Protein AF-A0AAV2QJV3-F1 (afdb_monomer)

Sequence (114 aa):
ITLSFWGFSRVHWTEQRGNQTTNFNSVEEYYVNEFLLRGDGKNKEMLPPGDHMFNFSFVLPEEIPSSFESYIGQVRHQCKATLIIPMGFNKNCHKPYSVNTLYDLNLDPLSKVP

pLDDT: mean 90.42, std 9.03, range [57.81, 97.75]

Radius of gyration: 20.21 Å; Cα contacts (8 Å, |Δi|>4): 172; chains: 1; bounding box: 53×40×56 Å

Mean predicted aligned error: 6.58 Å

Secondary structure (DSSP, 8-state):
-EEEEEEEEEEEEEEEETTEEEEEEEEEEEEEEEEE-SS-SSS-PPPPSS--------PPPTTPPPPEE-SSEEEEEEEEEEE--TTSPPEEEEEEE-------TTT-SGGG--

Solvent-accessible surface area (backbone atoms only — not comparable to full-atom values): 7348 Å² total; per-residue (Å²): 63,36,38,35,40,41,32,35,37,40,40,41,51,74,50,76,59,86,96,44,77,47,80,47,71,50,74,48,77,80,46,79,48,78,45,77,78,42,78,79,91,77,65,91,76,82,80,73,92,76,90,85,86,84,88,84,85,82,84,78,74,81,95,56,76,46,50,43,82,57,94,46,33,35,30,49,34,33,40,34,42,38,40,80,40,89,100,52,75,64,48,76,48,77,46,76,54,87,46,80,56,92,73,63,62,89,75,38,78,75,69,72,62,133

Organism: Meganyctiphanes norvegica (NCBI:txid48144)

Nearest PDB structures (foldseek):
  4r7x-assembly1_A  TM=7.841E-01  e=6.261E-07  Homo sapiens
  4r7x-assembly2_B  TM=7.827E-01  e=1.380E-06  Homo sapiens
  4r7v-assembly1_A  TM=8.439E-01  e=3.231E-06  Homo sapiens
  7usy-assembly1_J  TM=8.098E-01  e=1.230E-05  Caenorhabditis elegans
  4gej-assembly8_H  TM=6.500E-01  e=1.248E-03  Homo sapiens

Structure (mmCIF, N/CA/C/O backbone):
data_AF-A0AAV2QJV3-F1
#
_entry.id   AF-A0AAV2QJV3-F1
#
loop_
_atom_site.group_PDB
_atom_site.id
_atom_site.type_symbol
_atom_site.label_atom_id
_atom_site.label_alt_id
_atom_site.label_comp_id
_atom_site.label_asym_id
_atom_site.label_entity_id
_atom_site.label_seq_id
_atom_site.pdbx_PDB_ins_code
_atom_site.Cartn_x
_atom_site.Cartn_y
_atom_site.Cartn_z
_atom_site.occupancy
_atom_site.B_iso_or_equiv
_atom_site.auth_seq_id
_atom_site.auth_comp_id
_atom_site.auth_asym_id
_atom_site.auth_atom_id
_atom_site.pdbx_PDB_model_num
ATOM 1 N N . ILE A 1 1 ? 12.031 1.523 -10.592 1.00 89.81 1 ILE A N 1
ATOM 2 C CA . ILE A 1 1 ? 10.587 1.637 -10.267 1.00 89.81 1 ILE A CA 1
ATOM 3 C C . ILE A 1 1 ? 10.279 0.607 -9.201 1.00 89.81 1 ILE A C 1
ATOM 5 O O . ILE A 1 1 ? 10.577 -0.564 -9.415 1.00 89.81 1 ILE A O 1
ATOM 9 N N . THR A 1 2 ? 9.721 1.034 -8.075 1.00 93.94 2 THR A N 1
ATOM 10 C CA . THR A 1 2 ? 9.310 0.143 -6.985 1.00 93.94 2 THR A CA 1
ATOM 11 C C . THR A 1 2 ? 7.791 0.128 -6.859 1.00 93.94 2 THR A C 1
ATOM 13 O O . THR A 1 2 ? 7.136 1.146 -7.092 1.00 93.94 2 THR A O 1
ATOM 16 N N . LEU A 1 3 ? 7.231 -1.028 -6.515 1.00 96.06 3 LEU A N 1
ATOM 17 C CA . LEU A 1 3 ? 5.859 -1.164 -6.039 1.00 96.06 3 LEU A CA 1
ATOM 18 C C . LEU A 1 3 ? 5.870 -1.456 -4.551 1.00 96.06 3 LEU A C 1
ATOM 20 O O . LEU A 1 3 ? 6.699 -2.226 -4.083 1.00 96.06 3 LEU A O 1
ATOM 24 N N . SER A 1 4 ? 4.908 -0.896 -3.838 1.00 96.81 4 SER A N 1
ATOM 25 C CA . SER A 1 4 ? 4.629 -1.216 -2.448 1.00 96.81 4 SER A CA 1
ATOM 26 C C . SER A 1 4 ? 3.154 -1.568 -2.315 1.00 96.81 4 SER A C 1
ATOM 28 O O . SER A 1 4 ? 2.295 -0.798 -2.746 1.00 96.81 4 SER A O 1
ATOM 30 N N . PHE A 1 5 ? 2.860 -2.734 -1.754 1.00 97.62 5 PHE A N 1
ATOM 31 C CA . PHE A 1 5 ? 1.518 -3.152 -1.374 1.00 97.62 5 PHE A CA 1
ATOM 32 C C . PHE A 1 5 ? 1.369 -2.973 0.127 1.00 97.62 5 PHE A C 1
ATOM 34 O O . PHE A 1 5 ? 2.227 -3.411 0.890 1.00 97.62 5 PHE A O 1
ATOM 41 N N . TRP A 1 6 ? 0.283 -2.324 0.536 1.00 97.25 6 TRP A N 1
ATOM 42 C CA . TRP A 1 6 ? 0.051 -1.970 1.927 1.00 97.25 6 TRP A CA 1
ATOM 43 C C . TRP A 1 6 ? -1.418 -2.156 2.288 1.00 97.25 6 TRP A C 1
ATOM 45 O O . TRP A 1 6 ? -2.291 -1.544 1.663 1.00 97.25 6 TRP A O 1
ATOM 55 N N . GLY A 1 7 ? -1.675 -3.005 3.279 1.00 97.69 7 GLY A N 1
ATOM 56 C CA . GLY A 1 7 ? -2.972 -3.166 3.926 1.00 97.69 7 GLY A CA 1
ATOM 57 C C . GLY A 1 7 ? -2.888 -2.682 5.365 1.00 97.69 7 GLY A C 1
ATOM 58 O O . GLY A 1 7 ? -2.020 -3.133 6.108 1.00 97.69 7 GLY A O 1
ATOM 59 N N . PHE A 1 8 ? -3.769 -1.766 5.756 1.00 97.62 8 PHE A N 1
ATOM 60 C CA . PHE A 1 8 ? -3.763 -1.176 7.093 1.00 97.62 8 PHE A CA 1
ATOM 61 C C . PHE A 1 8 ? -5.166 -0.758 7.526 1.00 97.62 8 PHE A C 1
ATOM 63 O O . PHE A 1 8 ? -6.034 -0.485 6.690 1.00 97.62 8 PHE A O 1
ATOM 70 N N . SER A 1 9 ? -5.373 -0.645 8.833 1.00 97.56 9 SER A N 1
ATOM 71 C CA . SER A 1 9 ? -6.509 0.062 9.404 1.00 97.56 9 SER A CA 1
ATOM 72 C C . SER A 1 9 ? -6.073 1.339 10.094 1.00 97.56 9 SER A C 1
ATOM 74 O O . SER A 1 9 ? -4.935 1.503 10.535 1.00 97.56 9 SER A O 1
ATOM 76 N N . ARG A 1 10 ? -6.998 2.288 10.158 1.00 97.75 10 ARG A N 1
ATOM 77 C CA . ARG A 1 10 ? -6.832 3.512 10.928 1.00 97.75 10 ARG A CA 1
ATOM 78 C C . ARG A 1 10 ? -8.144 3.837 11.598 1.00 97.75 10 ARG A C 1
ATOM 80 O O . ARG A 1 10 ? -9.158 3.949 10.915 1.00 97.75 10 ARG A O 1
ATOM 87 N N . VAL A 1 11 ? -8.098 4.058 12.903 1.00 97.75 11 VAL A N 1
ATOM 88 C CA . VAL A 1 11 ? -9.240 4.511 13.694 1.00 97.75 11 VAL A CA 1
ATOM 89 C C . VAL A 1 11 ? -8.921 5.831 14.379 1.00 97.75 11 VAL A C 1
ATOM 91 O O . VAL A 1 11 ? -7.774 6.115 14.730 1.00 97.75 11 VAL A O 1
ATOM 94 N N . HIS A 1 12 ? -9.944 6.653 14.545 1.00 96.69 12 HIS A N 1
ATOM 95 C CA . HIS A 1 12 ? -9.915 7.902 15.275 1.00 96.69 12 HIS A CA 1
ATOM 96 C C . HIS A 1 12 ? -11.302 8.188 15.851 1.00 96.69 12 HIS A C 1
ATOM 98 O O . HIS A 1 12 ? -12.289 8.228 15.119 1.00 96.69 12 HIS A O 1
ATOM 104 N N . TRP A 1 13 ? -11.371 8.466 17.147 1.00 95.38 13 TRP A N 1
ATOM 105 C CA . TRP A 1 13 ? -12.582 8.975 17.778 1.00 95.38 13 TRP A CA 1
ATOM 106 C C . TRP A 1 13 ? -12.236 9.965 18.884 1.00 95.38 13 TRP A C 1
ATOM 108 O O . TRP A 1 13 ? -11.105 10.037 19.368 1.00 95.38 13 TRP A O 1
ATOM 118 N N . THR A 1 14 ? -13.234 10.740 19.282 1.00 95.81 14 THR A N 1
ATOM 119 C CA . THR A 1 14 ? -13.092 11.785 20.289 1.00 95.81 14 THR A CA 1
ATOM 120 C C . THR A 1 14 ? -14.098 11.531 21.402 1.00 95.81 14 THR A C 1
ATOM 122 O O . THR A 1 14 ? -15.281 11.336 21.131 1.00 95.81 14 THR A O 1
ATOM 125 N N . GLU A 1 15 ? -13.643 11.552 22.652 1.00 96.31 15 GLU A N 1
ATOM 126 C CA . GLU A 1 15 ? -14.507 11.493 23.832 1.00 96.31 15 GLU A CA 1
ATOM 127 C C . GLU A 1 15 ? -14.537 12.849 24.531 1.00 96.31 15 GLU A C 1
ATOM 129 O O . GLU A 1 15 ? -13.505 13.504 24.698 1.00 96.31 15 GLU A O 1
ATOM 134 N N . GLN A 1 16 ? -15.721 13.260 24.980 1.00 95.69 16 GLN A N 1
ATOM 135 C CA . GLN A 1 16 ? -15.890 14.446 25.813 1.00 95.69 16 GLN A CA 1
ATOM 136 C C . GLN A 1 16 ? -16.301 14.047 27.228 1.00 95.69 16 GLN A C 1
ATOM 138 O O . GLN A 1 16 ? -17.240 13.276 27.423 1.00 95.69 16 GLN A O 1
ATOM 143 N N . ARG A 1 17 ? -15.606 14.595 28.226 1.00 94.50 17 ARG A N 1
ATOM 144 C CA . ARG A 1 17 ? -15.937 14.468 29.650 1.00 94.50 17 ARG A CA 1
ATOM 145 C C . ARG A 1 17 ? -15.949 15.861 30.275 1.00 94.50 17 ARG A C 1
ATOM 147 O O . ARG A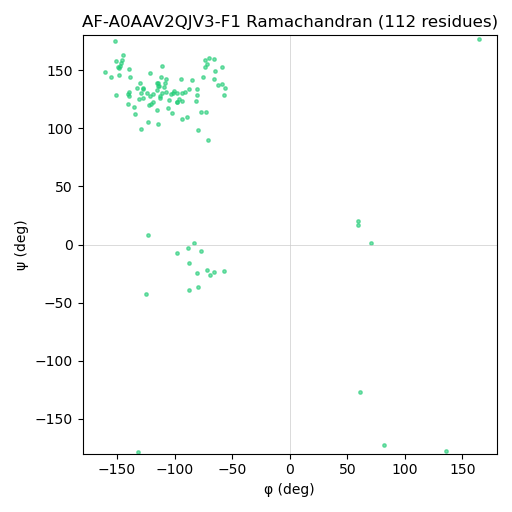 1 17 ? -14.904 16.428 30.589 1.00 94.50 17 ARG A O 1
ATOM 154 N N . GLY A 1 18 ? -17.145 16.432 30.432 1.00 92.75 18 GLY A N 1
ATOM 155 C CA . GLY A 1 18 ? -17.310 17.822 30.867 1.00 92.75 18 GLY A CA 1
ATOM 156 C C . GLY A 1 18 ? -16.659 18.793 29.878 1.00 92.75 18 GLY A C 1
ATOM 157 O O . GLY A 1 18 ? -16.908 18.711 28.681 1.00 92.75 18 GLY A O 1
ATOM 158 N N . ASN A 1 19 ? -15.783 19.673 30.368 1.00 93.88 19 ASN A N 1
ATOM 159 C CA . ASN A 1 19 ? -15.031 20.610 29.521 1.00 93.88 19 ASN A CA 1
ATOM 160 C C . ASN A 1 19 ? -13.763 19.998 28.896 1.00 93.88 19 ASN A C 1
ATOM 162 O O . ASN A 1 19 ? -13.020 20.699 28.211 1.00 93.88 19 ASN A O 1
ATOM 166 N N . GLN A 1 20 ? -13.477 18.718 29.147 1.00 94.69 20 GLN A N 1
ATOM 167 C CA . GLN A 1 20 ? -12.300 18.048 28.607 1.00 94.69 20 GLN A CA 1
ATOM 168 C C . GLN A 1 20 ? -12.669 17.235 27.364 1.00 94.69 20 GLN A C 1
ATOM 170 O O . GLN A 1 20 ? -13.618 16.455 27.375 1.00 94.69 20 GLN A O 1
ATOM 175 N N . THR A 1 21 ? -11.897 17.415 26.295 1.00 95.81 21 THR A N 1
ATOM 176 C CA . THR A 1 21 ? -11.984 16.622 25.064 1.00 95.81 21 THR A CA 1
ATOM 177 C C . THR A 1 21 ? -10.709 15.799 24.921 1.00 95.81 21 THR A C 1
ATOM 179 O O . THR A 1 21 ? -9.611 16.354 24.983 1.00 95.81 21 THR A O 1
ATOM 182 N N . THR A 1 22 ? -10.846 14.491 24.722 1.00 97.00 22 THR A N 1
ATOM 183 C CA . THR A 1 22 ? -9.732 13.556 24.535 1.00 97.00 22 THR A CA 1
ATOM 184 C C . THR A 1 22 ? -9.842 12.905 23.163 1.00 97.00 22 THR A C 1
ATOM 186 O O . THR A 1 22 ? -10.895 12.387 22.801 1.00 97.00 22 THR A O 1
ATOM 189 N N . ASN A 1 23 ? -8.752 12.931 22.396 1.00 96.56 23 ASN A N 1
ATOM 190 C CA . ASN A 1 23 ? -8.682 12.292 21.084 1.00 96.56 23 ASN A CA 1
ATOM 191 C C . ASN A 1 23 ? -7.958 10.954 21.193 1.00 96.56 23 ASN A C 1
ATOM 193 O O . ASN A 1 23 ? -6.860 10.884 21.745 1.00 96.56 23 ASN A O 1
ATOM 197 N N . PHE A 1 24 ? -8.552 9.924 20.606 1.00 96.94 24 PHE A N 1
ATOM 198 C CA . PHE A 1 24 ? -7.992 8.589 20.497 1.00 96.94 24 PHE A CA 1
ATOM 199 C C . PHE A 1 24 ? -7.757 8.269 19.030 1.00 96.94 24 PHE A C 1
ATOM 201 O O . PHE A 1 24 ? -8.562 8.608 18.164 1.00 96.94 24 PHE A O 1
ATOM 208 N N . ASN A 1 25 ? -6.632 7.631 18.738 1.00 96.81 25 ASN A N 1
ATOM 209 C CA . ASN A 1 25 ? -6.329 7.133 17.409 1.00 96.81 25 ASN A CA 1
ATOM 210 C C . ASN A 1 25 ? -5.479 5.871 17.505 1.00 96.81 25 ASN A C 1
ATOM 212 O O . ASN A 1 25 ? -4.741 5.690 18.471 1.00 96.81 25 ASN A O 1
ATOM 216 N N . SER A 1 26 ? -5.599 5.016 16.497 1.00 97.50 26 SER A N 1
ATOM 217 C CA . SER A 1 26 ? -4.747 3.845 16.329 1.00 97.50 26 SER A CA 1
ATOM 218 C C . SER A 1 26 ? -4.576 3.535 14.846 1.00 97.50 26 SER A C 1
ATOM 220 O O . SER A 1 26 ? -5.436 3.873 14.024 1.00 97.50 26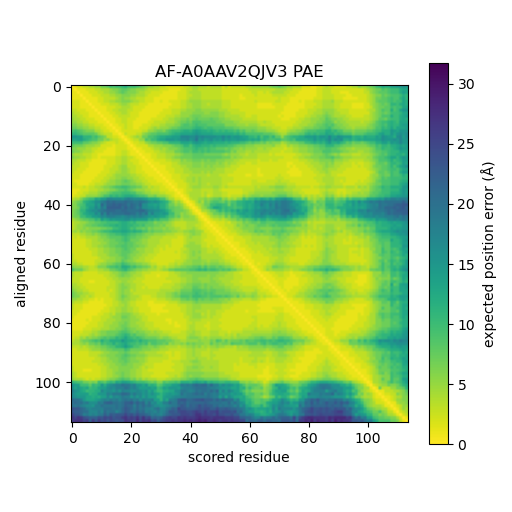 SER A O 1
ATOM 222 N N . VAL A 1 27 ? -3.451 2.916 14.512 1.00 97.19 27 VAL A N 1
ATOM 223 C CA . VAL A 1 27 ? -3.130 2.402 13.181 1.00 97.19 27 VAL A CA 1
ATOM 224 C C . VAL A 1 27 ? -2.603 0.991 13.360 1.00 97.19 27 VAL A C 1
ATOM 226 O O . VAL A 1 27 ? -1.755 0.755 14.218 1.00 97.19 27 VAL A O 1
ATOM 229 N N . GLU A 1 28 ? -3.088 0.077 12.535 1.00 97.06 28 GLU A N 1
ATOM 230 C CA . GLU A 1 28 ? -2.624 -1.304 12.494 1.00 97.06 28 GLU A CA 1
ATOM 231 C C . GLU A 1 28 ? -2.251 -1.658 11.059 1.00 97.06 28 GLU A C 1
ATOM 233 O O . GLU A 1 28 ? -2.988 -1.345 10.124 1.00 97.06 28 GLU A O 1
ATOM 238 N N . GLU A 1 29 ? -1.100 -2.294 10.871 1.00 97.25 29 GLU A N 1
ATOM 239 C CA . GLU A 1 29 ? -0.631 -2.740 9.562 1.00 97.25 29 GLU A CA 1
ATOM 240 C C . GLU A 1 29 ? -0.809 -4.252 9.448 1.00 97.25 29 GLU A C 1
ATOM 242 O O . GLU A 1 29 ? -0.286 -5.007 10.262 1.00 97.25 29 GLU A O 1
ATOM 247 N N . TYR A 1 30 ? -1.528 -4.691 8.416 1.00 96.12 30 TYR A N 1
ATOM 248 C CA . TYR A 1 30 ? -1.763 -6.110 8.140 1.00 96.12 30 TYR A CA 1
ATOM 249 C C . TYR A 1 30 ? -0.650 -6.698 7.279 1.00 96.12 30 TYR A C 1
ATOM 251 O O . TYR A 1 30 ? -0.226 -7.832 7.480 1.00 96.12 30 TYR A O 1
ATOM 259 N N . TYR A 1 31 ? -0.166 -5.922 6.307 1.00 96.50 31 TYR A N 1
ATOM 260 C CA . TYR A 1 31 ? 0.984 -6.290 5.488 1.00 96.50 31 TYR A CA 1
ATOM 261 C C . TYR A 1 31 ? 1.609 -5.074 4.819 1.00 96.50 31 TYR A C 1
ATOM 263 O O . TYR A 1 31 ? 0.914 -4.137 4.417 1.00 96.50 31 TYR A O 1
ATOM 271 N N . VAL A 1 32 ? 2.925 -5.148 4.633 1.00 96.56 32 VAL A N 1
ATOM 272 C CA . VAL A 1 32 ? 3.717 -4.230 3.817 1.00 96.56 32 VAL A CA 1
ATOM 273 C C . VAL A 1 32 ? 4.671 -5.075 2.983 1.00 96.56 32 VAL A C 1
ATOM 275 O O . VAL A 1 32 ? 5.520 -5.782 3.525 1.00 96.56 32 VAL A O 1
ATOM 278 N N . ASN A 1 33 ? 4.548 -5.009 1.661 1.00 96.38 33 ASN A N 1
ATOM 279 C CA . ASN A 1 33 ? 5.426 -5.739 0.753 1.00 96.38 33 ASN A CA 1
ATOM 280 C C . ASN A 1 33 ? 5.948 -4.807 -0.332 1.00 96.38 33 ASN A C 1
ATOM 282 O O . ASN A 1 33 ? 5.167 -4.191 -1.057 1.00 96.38 33 ASN A O 1
ATOM 286 N N . GLU A 1 34 ? 7.268 -4.734 -0.469 1.00 94.62 34 GLU A N 1
ATOM 287 C CA . GLU A 1 34 ? 7.922 -3.938 -1.501 1.00 94.62 34 GLU A CA 1
ATOM 288 C C . GLU A 1 34 ? 8.564 -4.830 -2.562 1.00 94.62 34 GLU A C 1
ATOM 290 O O . GLU A 1 34 ? 9.241 -5.811 -2.259 1.00 94.62 34 GLU A O 1
ATOM 295 N N . PHE A 1 35 ? 8.368 -4.458 -3.823 1.00 92.38 35 PHE A N 1
ATOM 296 C CA . PHE A 1 35 ? 8.873 -5.171 -4.986 1.00 92.38 35 PHE A CA 1
ATOM 297 C C . PHE A 1 35 ? 9.591 -4.204 -5.917 1.00 92.38 35 PHE A C 1
ATOM 299 O O . PHE A 1 35 ? 9.122 -3.097 -6.197 1.00 92.38 35 PHE A O 1
ATOM 306 N N . LEU A 1 36 ? 10.720 -4.644 -6.459 1.00 91.88 36 LEU A N 1
ATOM 307 C CA . LEU A 1 36 ? 11.426 -3.913 -7.496 1.00 91.88 36 LEU A CA 1
ATOM 308 C C . LEU A 1 36 ? 10.900 -4.352 -8.865 1.00 91.88 36 LEU A C 1
ATOM 310 O O . LEU A 1 36 ? 11.156 -5.470 -9.296 1.00 91.88 36 LEU A O 1
ATOM 314 N N . LEU A 1 37 ? 10.163 -3.475 -9.552 1.00 91.06 37 LEU A N 1
ATOM 315 C CA . LEU A 1 37 ? 9.670 -3.763 -10.906 1.00 91.06 37 LEU A CA 1
ATOM 316 C C . LEU A 1 37 ? 10.727 -3.568 -11.982 1.00 91.06 37 LEU A C 1
ATOM 318 O O . LEU A 1 37 ? 10.719 -4.252 -13.002 1.00 91.06 37 LEU A O 1
ATOM 322 N N . ARG A 1 38 ? 11.577 -2.555 -11.807 1.00 88.56 38 ARG A N 1
ATOM 323 C CA . ARG A 1 38 ? 12.582 -2.187 -12.803 1.00 88.56 38 ARG A CA 1
ATOM 324 C C . ARG A 1 38 ? 13.759 -1.472 -12.164 1.00 88.56 38 ARG A C 1
ATOM 326 O O . ARG A 1 38 ? 13.557 -0.650 -11.262 1.00 88.56 38 ARG A O 1
ATOM 333 N N . GLY A 1 39 ? 14.944 -1.729 -12.702 1.00 84.38 39 GLY A N 1
ATOM 334 C CA . GLY A 1 39 ? 16.222 -1.288 -12.163 1.00 84.38 39 GLY A CA 1
ATOM 335 C C . GLY A 1 39 ? 16.706 -2.207 -11.046 1.00 84.38 39 GLY A C 1
ATOM 336 O O . GLY A 1 39 ? 16.111 -3.244 -10.776 1.00 84.38 39 GLY A O 1
ATOM 337 N N . ASP A 1 40 ? 17.783 -1.800 -10.388 1.00 77.38 40 ASP A N 1
ATOM 338 C CA . ASP A 1 40 ? 18.436 -2.510 -9.277 1.00 77.38 40 ASP A CA 1
ATOM 339 C C . ASP A 1 40 ? 18.525 -1.640 -8.002 1.00 77.38 40 ASP A C 1
ATOM 341 O O . ASP A 1 40 ? 19.196 -1.991 -7.032 1.00 77.38 40 ASP A O 1
ATOM 345 N N . GLY A 1 41 ? 17.874 -0.469 -8.021 1.00 68.00 41 GLY A N 1
ATOM 346 C CA . GLY A 1 41 ? 17.901 0.519 -6.940 1.00 68.00 41 GLY A CA 1
ATOM 347 C C . GLY A 1 41 ? 19.240 1.247 -6.764 1.0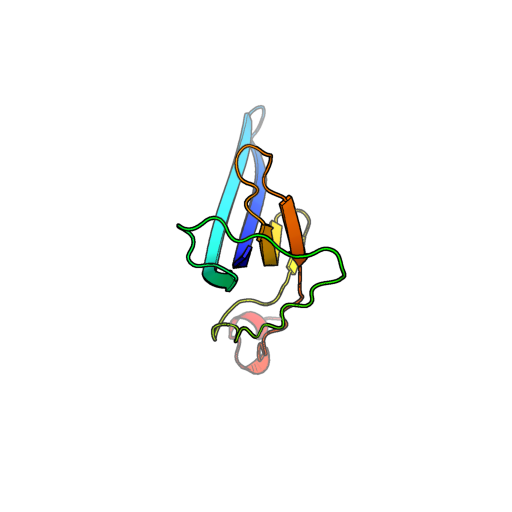0 68.00 41 GLY A C 1
ATOM 348 O O . GLY A 1 41 ? 19.351 2.071 -5.860 1.00 68.00 41 GLY A O 1
ATOM 349 N N . LYS A 1 42 ? 20.247 0.968 -7.602 1.00 70.38 42 LYS A N 1
ATOM 350 C CA . LYS A 1 42 ? 21.619 1.484 -7.459 1.00 70.38 42 LYS A CA 1
ATOM 351 C C . LYS A 1 42 ? 22.098 2.212 -8.709 1.00 70.38 42 LYS A C 1
ATOM 353 O O . LYS A 1 42 ? 22.695 3.282 -8.612 1.00 70.38 42 LYS A O 1
ATOM 358 N N . ASN A 1 43 ? 21.819 1.652 -9.877 1.00 72.81 43 ASN A N 1
ATOM 359 C CA . ASN A 1 43 ? 22.249 2.169 -11.159 1.00 72.81 43 ASN A CA 1
ATOM 360 C C . ASN A 1 43 ? 21.178 3.064 -11.782 1.00 72.81 43 ASN A C 1
ATOM 362 O O . ASN A 1 43 ? 19.972 2.820 -11.689 1.00 72.81 43 ASN A O 1
ATOM 366 N N . LYS A 1 44 ? 21.640 4.131 -12.442 1.00 73.50 44 LYS A N 1
ATOM 367 C CA . LYS A 1 44 ? 20.769 5.002 -13.228 1.00 73.50 44 LYS A CA 1
ATOM 368 C C . LYS A 1 44 ? 20.379 4.259 -14.496 1.00 73.50 44 LYS A C 1
ATOM 370 O O . LYS A 1 44 ? 21.223 4.014 -15.352 1.00 73.50 44 LYS A O 1
ATOM 375 N N . GLU A 1 45 ? 19.102 3.937 -14.615 1.00 80.31 45 GLU A N 1
ATOM 376 C CA . GLU A 1 45 ? 18.541 3.362 -15.830 1.00 80.31 45 GLU A CA 1
ATOM 377 C C . GLU A 1 45 ? 17.770 4.445 -16.590 1.00 80.31 45 GLU A C 1
ATOM 379 O O . GLU A 1 45 ? 16.954 5.164 -16.007 1.00 80.31 45 GLU A O 1
ATOM 384 N N . MET A 1 46 ? 18.054 4.592 -17.884 1.00 82.88 46 MET A N 1
ATOM 385 C CA . MET A 1 46 ? 17.363 5.545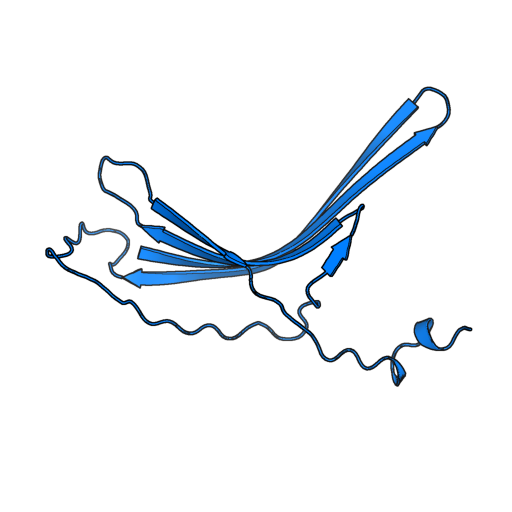 -18.748 1.00 82.88 46 MET A CA 1
ATOM 386 C C . MET A 1 46 ? 16.271 4.814 -19.525 1.00 82.88 46 MET A C 1
ATOM 388 O O . MET A 1 46 ? 16.556 3.859 -20.244 1.00 82.88 46 MET A O 1
ATOM 392 N N . LEU A 1 47 ? 15.026 5.271 -19.392 1.00 86.12 47 LEU A N 1
ATOM 393 C CA . LEU A 1 47 ? 13.936 4.795 -20.237 1.00 86.12 47 LEU A CA 1
ATOM 394 C C . LEU A 1 47 ? 13.998 5.532 -21.582 1.00 86.12 47 LEU A C 1
ATOM 396 O O . LEU A 1 47 ? 14.071 6.765 -21.581 1.00 86.12 47 LEU A O 1
ATOM 400 N N . PRO A 1 48 ? 13.989 4.821 -22.723 1.00 90.88 48 PRO A N 1
ATOM 401 C CA . PRO A 1 48 ? 13.932 5.478 -24.020 1.00 90.88 48 PRO A CA 1
ATOM 402 C C . PRO A 1 48 ? 12.587 6.206 -24.196 1.00 90.88 48 PRO A C 1
ATOM 404 O O . PRO A 1 48 ? 11.612 5.868 -23.516 1.00 90.88 48 PRO A O 1
ATOM 407 N N . PRO A 1 49 ? 12.502 7.190 -25.106 1.00 93.44 49 PRO A N 1
ATOM 408 C CA . PRO A 1 49 ? 11.236 7.838 -25.428 1.00 93.44 49 PRO A CA 1
ATOM 409 C C . PRO A 1 49 ? 10.181 6.817 -25.870 1.00 93.44 49 PRO A C 1
ATOM 411 O O . PRO A 1 49 ? 10.476 5.937 -26.679 1.00 93.44 49 PRO A O 1
ATOM 414 N N . GLY A 1 50 ? 8.961 6.946 -25.351 1.00 95.31 50 GLY A N 1
ATOM 415 C CA . GLY A 1 50 ? 7.835 6.070 -25.676 1.00 95.31 50 GLY A CA 1
ATOM 416 C C . GLY A 1 50 ? 7.034 5.646 -24.447 1.00 95.31 50 GLY A C 1
ATOM 417 O O . GLY A 1 50 ? 7.332 6.058 -23.322 1.00 95.31 50 GLY A O 1
ATOM 418 N N . ASP A 1 51 ? 6.027 4.810 -24.687 1.00 95.25 51 ASP A N 1
ATOM 419 C CA . ASP A 1 51 ? 5.175 4.246 -23.645 1.00 95.25 51 ASP A CA 1
ATOM 420 C C . ASP A 1 51 ? 5.779 2.956 -23.089 1.00 95.25 51 ASP A C 1
ATOM 422 O O . ASP A 1 51 ? 6.202 2.066 -23.829 1.00 95.25 51 ASP A O 1
ATOM 426 N N . HIS A 1 52 ? 5.792 2.847 -21.761 1.00 92.25 52 HIS A N 1
ATOM 427 C CA . HIS A 1 52 ? 6.356 1.708 -21.041 1.00 92.25 52 HIS A CA 1
ATOM 428 C C . HIS A 1 52 ? 5.290 1.064 -20.167 1.00 92.25 52 HIS A C 1
ATOM 430 O O . HIS A 1 52 ? 4.668 1.739 -19.345 1.00 92.25 52 HIS A O 1
ATOM 436 N N . MET A 1 53 ? 5.117 -0.250 -20.301 1.00 94.12 53 MET A N 1
ATOM 437 C CA . MET A 1 53 ? 4.184 -1.031 -19.492 1.00 94.12 53 MET A CA 1
ATOM 438 C C . MET A 1 53 ? 4.943 -2.096 -18.701 1.00 94.12 53 MET A C 1
ATOM 440 O O . MET A 1 53 ? 5.643 -2.930 -19.273 1.00 94.12 53 MET A O 1
ATOM 444 N N . PHE A 1 54 ? 4.795 -2.065 -17.377 1.00 92.06 54 PHE A N 1
ATOM 445 C CA . PHE A 1 54 ? 5.424 -3.013 -16.458 1.00 92.06 54 PHE A CA 1
ATOM 446 C C . PHE A 1 54 ? 4.337 -3.840 -15.779 1.00 92.06 54 PHE A C 1
ATOM 448 O O . PHE A 1 54 ? 3.648 -3.352 -14.883 1.00 92.06 54 PHE A O 1
ATOM 455 N N . ASN A 1 55 ? 4.176 -5.085 -16.222 1.00 94.25 55 ASN A N 1
ATOM 456 C CA . ASN A 1 55 ? 3.205 -6.002 -15.636 1.00 94.25 55 ASN A CA 1
ATOM 457 C C . ASN A 1 55 ? 3.704 -6.517 -14.286 1.00 94.25 55 ASN A C 1
ATOM 459 O O . ASN A 1 55 ? 4.895 -6.767 -14.104 1.00 94.25 55 ASN A O 1
ATOM 463 N N . PHE A 1 56 ? 2.778 -6.709 -13.356 1.00 93.56 56 PHE A N 1
ATOM 464 C CA . PHE A 1 56 ? 3.071 -7.213 -12.024 1.00 93.56 56 PHE A CA 1
ATOM 465 C C . PHE A 1 56 ? 1.932 -8.085 -11.515 1.00 93.56 56 PHE A C 1
ATOM 467 O O . PHE A 1 56 ? 0.798 -7.980 -11.978 1.00 93.56 56 PHE A O 1
ATOM 474 N N . SER A 1 57 ? 2.248 -8.934 -10.543 1.00 94.50 57 SER A N 1
ATOM 475 C CA . SER A 1 57 ? 1.279 -9.735 -9.806 1.00 94.50 57 SER A CA 1
ATOM 476 C C . SER A 1 57 ? 1.662 -9.730 -8.334 1.00 94.50 57 SER A C 1
ATOM 478 O O . SER A 1 57 ? 2.847 -9.710 -7.997 1.00 94.50 57 SER A O 1
ATOM 480 N N . PHE A 1 58 ? 0.657 -9.721 -7.471 1.00 94.00 58 PHE A N 1
ATOM 481 C CA . PHE A 1 58 ? 0.817 -9.810 -6.031 1.00 94.00 58 PHE A CA 1
ATOM 482 C C 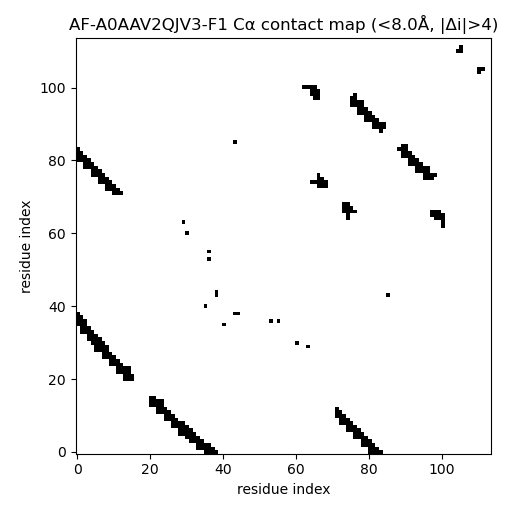. PHE A 1 58 ? -0.294 -10.692 -5.482 1.00 94.00 58 PHE A C 1
ATOM 484 O O . PHE A 1 58 ? -1.465 -10.491 -5.804 1.00 94.00 58 PHE A O 1
ATOM 491 N N . VAL A 1 59 ? 0.090 -11.671 -4.669 1.00 94.44 59 VAL A N 1
ATOM 492 C CA . VAL A 1 59 ? -0.846 -12.531 -3.950 1.00 94.44 59 VAL A CA 1
ATOM 493 C C . VAL A 1 59 ? -1.055 -11.911 -2.577 1.00 94.44 59 VAL A C 1
ATOM 495 O O . VAL A 1 59 ? -0.086 -11.666 -1.860 1.00 94.44 59 VAL A O 1
ATOM 498 N N . LEU A 1 60 ? -2.311 -11.621 -2.240 1.00 93.12 60 LEU A N 1
ATOM 499 C CA . LEU A 1 60 ? -2.656 -11.092 -0.926 1.00 93.12 60 LEU A CA 1
ATOM 500 C C . LEU A 1 60 ? -2.369 -12.143 0.157 1.00 93.12 60 LEU A C 1
ATOM 502 O O . LEU A 1 60 ? -2.613 -13.326 -0.093 1.00 93.12 60 LEU A O 1
ATOM 506 N N . PRO A 1 61 ? -1.883 -11.736 1.343 1.00 91.81 61 PRO A N 1
ATOM 507 C CA . PRO A 1 61 ? -1.782 -12.643 2.478 1.00 91.81 61 PRO A CA 1
ATOM 508 C C . PRO A 1 61 ? -3.151 -13.217 2.861 1.00 91.81 61 PRO A C 1
ATOM 510 O O . PRO A 1 61 ? -4.188 -12.583 2.640 1.00 91.81 61 PRO A O 1
ATOM 513 N N . GLU A 1 62 ? -3.143 -14.409 3.451 1.00 86.94 62 GLU A N 1
ATOM 514 C CA . GLU A 1 62 ? -4.340 -15.012 4.040 1.00 86.94 62 GLU A CA 1
ATOM 515 C C . GLU A 1 62 ? -4.760 -14.253 5.312 1.00 86.94 62 GLU A C 1
ATOM 517 O O . GLU A 1 62 ? -3.973 -13.503 5.887 1.00 86.94 62 GLU A O 1
ATOM 522 N N . GLU A 1 63 ? -6.019 -14.424 5.728 1.00 86.25 63 GLU A N 1
ATOM 523 C CA . GLU A 1 63 ? -6.564 -13.882 6.990 1.00 86.25 63 GLU A CA 1
ATOM 524 C C . GLU A 1 63 ? -6.499 -12.347 7.156 1.00 86.25 63 GLU A C 1
ATOM 526 O O . GLU A 1 63 ? -6.623 -11.820 8.260 1.00 86.25 63 GLU A O 1
ATOM 531 N N . ILE A 1 64 ? -6.368 -11.594 6.062 1.00 93.06 64 ILE A N 1
ATOM 532 C CA . ILE A 1 64 ? -6.488 -10.129 6.097 1.00 93.06 64 ILE A CA 1
ATOM 533 C C . ILE A 1 64 ? -7.958 -9.697 6.264 1.00 93.06 64 ILE A C 1
ATOM 535 O O . ILE A 1 64 ? -8.863 -10.417 5.848 1.00 93.06 64 ILE A O 1
ATOM 539 N N . PRO A 1 65 ? -8.253 -8.528 6.849 1.00 93.94 65 PRO A N 1
ATOM 540 C CA . PRO A 1 65 ? -9.634 -8.066 6.973 1.00 93.94 65 PRO A CA 1
ATOM 541 C C . PRO A 1 65 ? -10.221 -7.585 5.638 1.00 93.94 65 PRO A C 1
ATOM 543 O O . PRO A 1 65 ? -9.501 -7.195 4.718 1.00 93.94 65 PRO A O 1
ATOM 546 N N . SER A 1 66 ? -11.554 -7.566 5.553 1.00 94.62 66 SER A N 1
ATOM 547 C CA . SER A 1 66 ? -12.274 -6.884 4.474 1.00 94.62 66 SER A CA 1
ATOM 548 C C . SER A 1 66 ? -12.052 -5.375 4.521 1.00 94.62 66 SER A C 1
ATOM 550 O O . SER A 1 66 ? -11.934 -4.771 5.587 1.00 94.62 66 SER A O 1
ATOM 552 N N . SER A 1 67 ? -12.078 -4.744 3.349 1.00 96.50 67 SER A N 1
ATOM 553 C CA . SER A 1 67 ? -12.077 -3.287 3.239 1.00 96.50 67 SER A CA 1
ATOM 554 C C . SER A 1 67 ? -13.322 -2.692 3.889 1.00 96.50 67 SER A C 1
ATOM 556 O O . SER A 1 67 ? -14.432 -3.185 3.691 1.00 96.50 67 SER A O 1
ATOM 558 N N . PHE A 1 68 ? -13.137 -1.607 4.633 1.00 95.56 68 PHE A N 1
ATOM 559 C CA . PHE A 1 68 ? -14.191 -0.984 5.427 1.00 95.56 68 PHE A CA 1
ATOM 560 C C . PHE A 1 68 ? -13.973 0.524 5.517 1.00 95.56 68 PHE A C 1
ATOM 562 O O . PHE A 1 68 ? -12.836 0.986 5.571 1.00 95.56 68 PHE A O 1
ATOM 569 N N . GLU A 1 69 ? -15.054 1.295 5.560 1.00 95.44 69 GLU A N 1
ATOM 570 C CA . GLU A 1 69 ? -15.022 2.752 5.696 1.00 95.44 69 GLU A CA 1
ATOM 571 C C . GLU A 1 69 ? -16.152 3.176 6.648 1.00 95.44 69 GLU A C 1
ATOM 573 O O . GLU A 1 69 ? -17.298 2.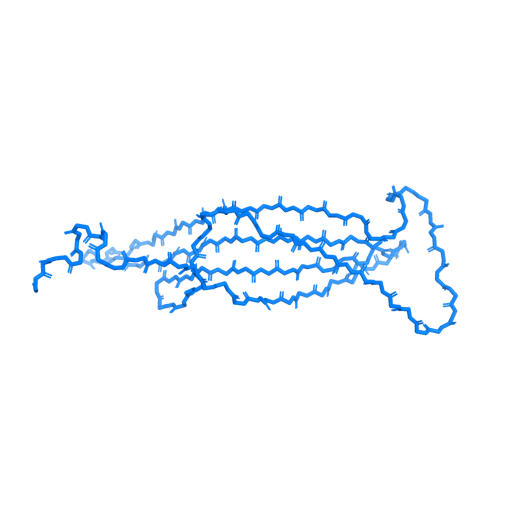746 6.507 1.00 95.44 69 GLU A O 1
ATOM 578 N N . SER A 1 70 ? -15.835 4.015 7.633 1.00 94.44 70 SER A N 1
ATOM 579 C CA . SER A 1 70 ? -16.780 4.554 8.616 1.00 94.44 70 SER A CA 1
ATOM 580 C C . SER A 1 70 ? -16.334 5.926 9.123 1.00 94.44 70 SER A C 1
ATOM 582 O O . SER A 1 70 ? -15.239 6.393 8.819 1.00 94.44 70 SER A O 1
ATOM 584 N N . TYR A 1 71 ? -17.163 6.563 9.952 1.00 94.06 71 TYR A N 1
ATOM 585 C CA . TYR A 1 71 ? -16.834 7.861 10.550 1.00 94.06 71 TYR A CA 1
ATOM 586 C C . TYR A 1 71 ? -15.701 7.797 11.590 1.00 94.06 71 TYR A C 1
ATOM 588 O O . TYR A 1 71 ? -15.016 8.798 11.790 1.00 94.06 71 TYR A O 1
ATOM 596 N N . ILE A 1 72 ? -15.496 6.644 12.241 1.00 94.50 72 ILE A N 1
ATOM 597 C CA . ILE A 1 72 ? -14.431 6.443 13.240 1.00 94.50 72 ILE A CA 1
ATOM 598 C C . ILE A 1 72 ? -13.192 5.767 12.675 1.00 94.50 72 ILE A C 1
ATOM 600 O O . ILE A 1 72 ? -12.208 5.628 13.392 1.00 94.50 72 ILE A O 1
ATOM 604 N N . GLY A 1 73 ? -13.206 5.297 11.431 1.00 96.19 73 GLY A N 1
ATOM 605 C CA . GLY A 1 73 ? -12.060 4.583 10.893 1.00 96.19 73 GLY A CA 1
ATOM 606 C C . GLY A 1 73 ? -12.328 3.792 9.630 1.00 96.19 73 GLY A C 1
ATOM 607 O O . GLY A 1 73 ? -13.453 3.712 9.142 1.00 96.19 73 GLY A O 1
ATOM 608 N N . GLN A 1 74 ? -11.256 3.206 9.116 1.00 97.31 74 GLN A N 1
ATOM 609 C CA . GLN A 1 74 ? -11.220 2.532 7.828 1.00 97.31 74 GLN A CA 1
ATOM 610 C C . GLN A 1 74 ? -10.240 1.357 7.843 1.00 97.31 74 GLN A C 1
ATOM 612 O O . GLN A 1 74 ? -9.241 1.390 8.562 1.00 97.31 74 GLN A O 1
ATOM 617 N N . VAL A 1 75 ? -10.495 0.375 6.983 1.00 97.69 75 VAL A N 1
ATOM 618 C CA . VAL A 1 75 ? -9.570 -0.687 6.574 1.00 97.69 75 VAL A CA 1
ATOM 619 C C . VAL A 1 75 ? -9.307 -0.492 5.086 1.00 97.69 75 VAL A C 1
ATOM 621 O O . VAL A 1 75 ? -10.231 -0.579 4.273 1.00 97.69 75 VAL A O 1
ATOM 624 N N . ARG A 1 76 ? -8.058 -0.195 4.717 1.00 97.44 76 ARG A N 1
ATOM 625 C CA . ARG A 1 76 ? -7.676 0.148 3.345 1.00 97.44 76 ARG A CA 1
ATOM 626 C C . ARG A 1 76 ? -6.525 -0.716 2.860 1.00 97.44 76 ARG A C 1
ATOM 628 O O . ARG A 1 76 ? -5.497 -0.838 3.518 1.00 97.44 76 ARG A O 1
ATOM 635 N N . HIS A 1 77 ? -6.679 -1.206 1.635 1.00 97.50 77 HIS A N 1
ATOM 636 C CA . HIS A 1 77 ? -5.635 -1.896 0.894 1.00 97.50 77 HIS A CA 1
ATOM 637 C C . HIS A 1 77 ? -5.268 -1.074 -0.335 1.00 97.50 77 HIS A C 1
ATOM 639 O O . HIS A 1 77 ? -6.136 -0.558 -1.045 1.00 97.50 77 HIS A O 1
ATOM 645 N N . GLN A 1 78 ? -3.974 -0.891 -0.572 1.00 97.31 78 GLN A N 1
ATOM 646 C CA . GLN A 1 78 ? -3.491 -0.090 -1.689 1.00 97.31 78 GLN A CA 1
ATOM 647 C C . GLN A 1 78 ? -2.178 -0.610 -2.258 1.00 97.31 78 GLN A C 1
ATOM 649 O O . GLN A 1 78 ? -1.397 -1.284 -1.588 1.00 97.31 78 GLN A O 1
ATOM 654 N N . CYS A 1 79 ? -1.946 -0.272 -3.521 1.00 97.12 79 CYS A N 1
ATOM 655 C CA . CYS A 1 79 ? -0.663 -0.402 -4.186 1.00 97.12 79 CYS A CA 1
ATOM 656 C C . CYS A 1 79 ? -0.127 0.995 -4.510 1.00 97.12 79 CYS A C 1
ATOM 658 O O . CYS A 1 79 ? -0.865 1.875 -4.963 1.00 97.12 79 CYS A O 1
ATOM 660 N N . LYS A 1 80 ? 1.163 1.204 -4.271 1.00 96.94 80 LYS A N 1
ATOM 661 C CA . LYS A 1 80 ? 1.889 2.431 -4.569 1.00 96.94 80 LYS A CA 1
ATOM 662 C C . LYS A 1 80 ? 3.031 2.125 -5.527 1.00 96.94 80 LYS A C 1
ATOM 664 O O . LYS A 1 80 ? 3.943 1.388 -5.173 1.00 96.94 80 LYS A O 1
ATOM 669 N N . ALA A 1 81 ? 3.032 2.760 -6.691 1.00 96.00 81 ALA A N 1
ATOM 670 C CA . ALA A 1 81 ? 4.179 2.786 -7.588 1.00 96.00 81 ALA A CA 1
ATOM 671 C C . ALA A 1 81 ? 5.030 4.030 -7.333 1.00 96.00 81 ALA A C 1
ATOM 673 O O . ALA A 1 81 ? 4.508 5.146 -7.306 1.00 96.00 81 ALA A O 1
ATOM 674 N N . THR A 1 82 ? 6.340 3.841 -7.183 1.00 94.69 82 THR A N 1
ATOM 675 C CA . THR A 1 82 ? 7.315 4.918 -6.999 1.00 94.69 82 THR A CA 1
ATOM 676 C C . THR A 1 82 ? 8.377 4.861 -8.097 1.00 94.69 82 THR A C 1
ATOM 678 O O . THR A 1 82 ? 9.112 3.880 -8.252 1.00 94.69 82 THR A O 1
ATOM 681 N N . LEU A 1 83 ? 8.477 5.938 -8.872 1.00 92.25 83 LEU A N 1
ATOM 682 C CA . LEU A 1 83 ? 9.561 6.183 -9.817 1.00 92.25 83 LEU A CA 1
ATOM 683 C C . LEU A 1 83 ? 10.528 7.194 -9.195 1.00 92.25 83 LEU A C 1
ATOM 685 O O . LEU A 1 83 ? 10.180 8.359 -8.997 1.00 92.25 83 LEU A O 1
ATOM 689 N N . ILE A 1 84 ? 11.743 6.738 -8.901 1.00 88.56 84 ILE A N 1
ATOM 690 C CA . ILE A 1 84 ? 12.828 7.589 -8.409 1.00 88.56 84 ILE A CA 1
ATOM 691 C C . ILE A 1 84 ? 13.474 8.278 -9.607 1.00 88.56 84 ILE A C 1
ATOM 693 O O . ILE A 1 84 ? 13.932 7.608 -10.532 1.00 88.56 84 ILE A O 1
ATOM 697 N N . ILE A 1 85 ? 13.506 9.610 -9.584 1.00 87.44 85 ILE A N 1
ATOM 698 C CA . ILE A 1 85 ? 14.114 10.423 -10.639 1.00 87.44 85 ILE A CA 1
ATOM 699 C C . ILE A 1 85 ? 15.438 10.978 -10.102 1.00 87.44 85 ILE A C 1
ATOM 701 O O . 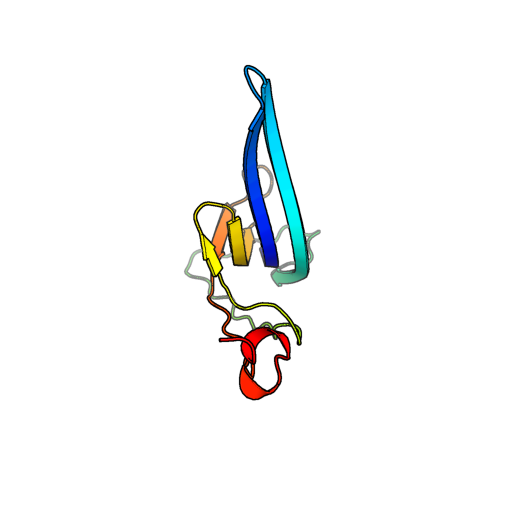ILE A 1 85 ? 15.417 11.739 -9.133 1.00 87.44 85 ILE A O 1
ATOM 705 N N . PRO A 1 86 ? 16.597 10.634 -10.697 1.00 85.12 86 PRO A N 1
ATOM 706 C CA . PRO A 1 86 ? 17.880 11.172 -10.258 1.00 85.12 86 PRO A CA 1
ATOM 707 C C . PRO A 1 86 ? 17.891 12.703 -10.308 1.00 85.12 86 PRO A C 1
ATOM 709 O O . PRO A 1 86 ? 17.583 13.281 -11.347 1.00 85.12 86 PRO A O 1
ATOM 712 N N . MET A 1 87 ? 18.276 13.352 -9.204 1.00 85.88 87 MET A N 1
ATOM 713 C CA . MET A 1 87 ? 18.311 14.822 -9.067 1.00 85.88 87 MET A CA 1
ATOM 714 C C . MET A 1 87 ? 16.951 15.514 -9.284 1.00 85.88 87 MET A C 1
ATOM 716 O O . MET A 1 87 ? 16.899 16.722 -9.500 1.00 85.88 87 MET A O 1
ATOM 720 N N . GLY A 1 88 ? 15.851 14.763 -9.228 1.00 87.06 88 GLY A N 1
ATOM 721 C CA . GLY A 1 88 ? 14.494 15.272 -9.373 1.00 87.06 88 GLY A CA 1
ATOM 722 C C . GLY A 1 88 ? 13.575 14.761 -8.269 1.00 87.06 88 GLY A C 1
ATOM 723 O O . GLY A 1 88 ? 13.982 14.024 -7.372 1.00 87.06 88 GLY A O 1
ATOM 724 N N . PHE A 1 89 ? 12.304 15.151 -8.340 1.00 91.44 89 PHE A N 1
ATOM 725 C CA . PHE A 1 89 ? 11.289 14.659 -7.413 1.00 91.44 89 PHE A CA 1
ATOM 726 C C . PHE A 1 89 ? 10.788 13.281 -7.831 1.00 91.44 89 PHE A C 1
ATOM 728 O O . PHE A 1 89 ? 10.421 13.067 -8.990 1.00 91.44 89 PHE A O 1
ATOM 735 N N . ASN A 1 90 ? 10.695 12.374 -6.861 1.00 92.25 90 ASN A N 1
ATOM 736 C CA . ASN A 1 90 ? 10.082 11.068 -7.065 1.00 92.25 90 ASN A CA 1
ATOM 737 C C . ASN A 1 90 ? 8.631 11.230 -7.527 1.00 92.25 90 ASN A C 1
ATOM 739 O O . ASN A 1 90 ? 7.878 12.055 -7.002 1.00 92.25 90 ASN A O 1
ATOM 743 N N . LYS A 1 91 ? 8.222 10.414 -8.496 1.00 93.88 91 LYS A N 1
ATOM 744 C CA . LYS A 1 91 ? 6.827 10.327 -8.925 1.00 93.88 91 LYS A CA 1
ATOM 745 C C . LYS A 1 91 ? 6.177 9.160 -8.206 1.00 93.88 91 LYS A C 1
ATOM 747 O O . LYS A 1 91 ? 6.668 8.038 -8.284 1.00 93.88 91 LYS A O 1
ATOM 752 N N . ASN A 1 92 ? 5.076 9.439 -7.522 1.00 95.81 92 ASN A N 1
ATOM 753 C CA . ASN A 1 92 ? 4.295 8.443 -6.804 1.00 95.81 92 ASN A CA 1
ATOM 754 C C . ASN A 1 92 ? 2.919 8.315 -7.457 1.00 95.81 92 ASN A C 1
ATOM 756 O O . ASN A 1 92 ? 2.303 9.322 -7.802 1.00 95.81 92 ASN A O 1
ATOM 760 N N . CYS A 1 93 ? 2.423 7.091 -7.580 1.00 95.62 93 CYS A N 1
ATOM 761 C CA . CYS A 1 93 ? 1.049 6.798 -7.964 1.00 95.62 93 CYS A CA 1
ATOM 762 C C . CYS A 1 93 ? 0.468 5.812 -6.955 1.00 95.62 93 CYS A C 1
ATOM 764 O O . CYS A 1 93 ? 1.097 4.799 -6.669 1.00 95.62 93 CYS A O 1
ATOM 766 N N . HIS A 1 94 ? -0.713 6.109 -6.420 1.00 95.94 94 HIS A N 1
ATOM 767 C CA . HIS A 1 94 ? -1.418 5.254 -5.470 1.00 95.94 94 HIS A CA 1
ATOM 768 C C . HIS A 1 94 ? -2.707 4.743 -6.101 1.00 95.94 94 HIS A C 1
ATOM 770 O O . HIS A 1 94 ? -3.446 5.512 -6.725 1.00 95.94 94 HIS A O 1
ATOM 776 N N . LYS A 1 95 ? -2.994 3.457 -5.912 1.00 96.62 95 LYS A N 1
ATOM 777 C CA . LYS A 1 95 ? -4.249 2.835 -6.321 1.00 96.62 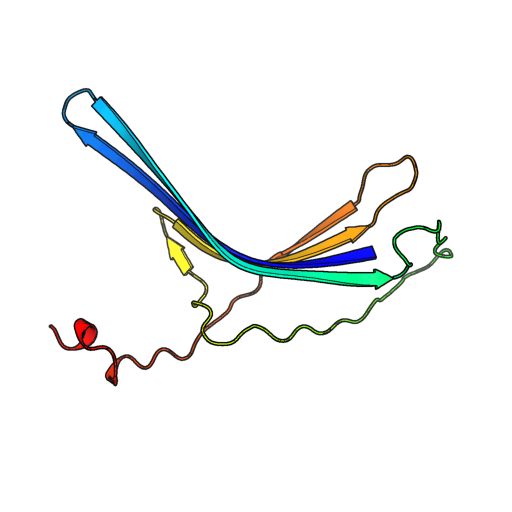95 LYS A CA 1
ATOM 778 C C . LYS A 1 95 ? -4.792 1.947 -5.200 1.00 96.62 95 LYS A C 1
ATOM 780 O O . LYS A 1 95 ? -4.158 0.940 -4.884 1.00 96.62 95 LYS A O 1
ATOM 785 N N . PRO A 1 96 ? -5.928 2.319 -4.583 1.00 96.44 96 PRO A N 1
ATOM 786 C CA . PRO A 1 96 ? -6.614 1.440 -3.651 1.00 96.44 96 PRO A CA 1
ATOM 787 C C . PRO A 1 96 ? -7.280 0.281 -4.399 1.00 96.44 96 PRO A C 1
ATOM 789 O O . PRO A 1 96 ? -7.622 0.408 -5.576 1.00 96.44 96 PRO A O 1
ATOM 792 N N . TYR A 1 97 ? -7.486 -0.827 -3.698 1.00 95.62 97 TYR A N 1
ATOM 793 C CA . TYR A 1 97 ? -8.292 -1.955 -4.155 1.00 95.62 97 TYR A CA 1
ATOM 794 C C . TYR A 1 97 ? -9.132 -2.492 -2.997 1.00 95.62 97 TYR A C 1
ATOM 796 O O . TYR A 1 97 ? -8.754 -2.364 -1.833 1.00 95.62 97 TYR A O 1
ATOM 804 N N . SER A 1 98 ? -10.285 -3.069 -3.324 1.00 95.94 98 SER A N 1
ATOM 805 C CA . SER A 1 98 ? -11.196 -3.639 -2.335 1.00 95.94 98 SER A CA 1
ATOM 806 C C . SER A 1 98 ? -10.882 -5.111 -2.098 1.00 95.94 98 SER A C 1
ATOM 808 O O . SER A 1 98 ? -10.761 -5.891 -3.040 1.00 95.94 98 SER A O 1
ATOM 810 N N . VAL A 1 99 ? -10.788 -5.475 -0.827 1.00 94.94 99 VAL A N 1
ATOM 811 C CA . VAL A 1 99 ? -10.688 -6.848 -0.333 1.00 94.94 99 VAL A CA 1
ATOM 812 C C . VAL A 1 99 ? -12.019 -7.205 0.313 1.00 94.94 99 VAL A C 1
ATOM 814 O O . VAL A 1 99 ? -12.535 -6.437 1.122 1.00 94.94 99 VAL A O 1
ATOM 817 N N . ASN A 1 100 ? -12.571 -8.359 -0.052 1.00 91.12 100 ASN A N 1
ATOM 818 C CA . ASN A 1 100 ? -13.726 -8.946 0.614 1.00 91.12 100 ASN A CA 1
ATOM 819 C C . 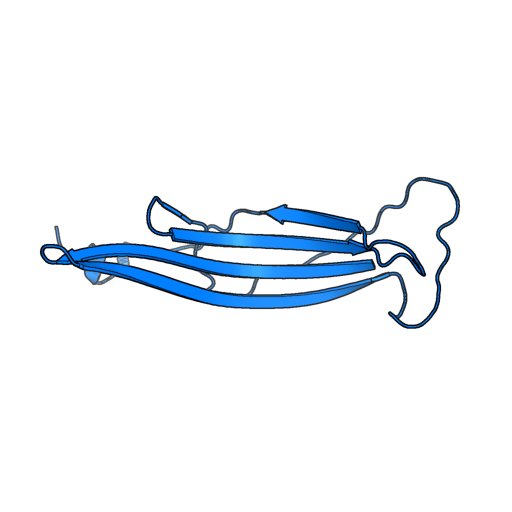ASN A 1 100 ? -13.333 -10.344 1.078 1.00 91.12 100 ASN A C 1
ATOM 821 O O . ASN A 1 100 ? -13.184 -11.248 0.253 1.00 91.12 100 ASN A O 1
ATOM 825 N N . THR A 1 101 ? -13.103 -10.502 2.374 1.00 84.00 101 THR A N 1
ATOM 826 C CA . THR A 1 101 ? -12.783 -11.796 2.953 1.00 84.00 101 THR A CA 1
ATOM 827 C C . THR A 1 101 ? -14.046 -12.574 3.261 1.00 84.00 101 THR A C 1
ATOM 829 O O . THR A 1 101 ? -15.083 -12.025 3.636 1.00 84.00 101 THR A O 1
ATOM 832 N N . LEU A 1 102 ? -13.967 -13.883 3.021 1.00 73.56 102 LEU A N 1
ATOM 833 C CA . LEU A 1 102 ? -15.054 -14.811 3.285 1.00 73.56 102 LEU A CA 1
ATOM 834 C C . LEU A 1 102 ? -15.193 -14.955 4.801 1.00 73.56 102 LEU A C 1
ATOM 836 O O . LEU A 1 102 ? -14.539 -15.788 5.419 1.00 73.56 102 LEU A O 1
ATOM 840 N N . TYR A 1 103 ? -16.015 -14.098 5.396 1.00 71.56 103 TYR A N 1
ATOM 841 C CA . TYR A 1 103 ? -16.381 -14.189 6.799 1.00 71.56 103 TYR A CA 1
ATOM 842 C C . TYR A 1 103 ? -17.676 -14.991 6.919 1.00 71.56 103 TYR A C 1
ATOM 844 O O . TYR A 1 103 ? -18.746 -14.527 6.519 1.00 71.56 103 TYR A O 1
ATOM 852 N N . ASP A 1 104 ? -17.578 -16.219 7.425 1.00 73.56 104 ASP A N 1
ATOM 853 C CA . ASP A 1 104 ? -18.756 -17.046 7.677 1.00 73.56 104 ASP A CA 1
ATOM 854 C C . ASP A 1 104 ? -19.419 -16.622 8.992 1.00 73.56 104 ASP A C 1
ATOM 856 O O . ASP A 1 104 ? -19.023 -17.033 10.083 1.00 73.56 104 ASP A O 1
ATOM 860 N N . LEU A 1 105 ? -20.469 -15.810 8.871 1.00 72.38 105 LEU A N 1
ATOM 861 C CA . LEU A 1 105 ? -21.279 -15.340 9.996 1.00 72.38 105 LEU A CA 1
ATOM 862 C C . LEU A 1 105 ? -21.890 -16.486 10.820 1.00 72.38 105 LEU A C 1
ATOM 864 O O . LEU A 1 105 ? -22.192 -16.296 11.995 1.00 72.38 105 LEU A O 1
ATOM 868 N N . ASN A 1 106 ? -22.054 -17.684 10.248 1.00 78.25 106 ASN A N 1
ATOM 869 C CA . ASN A 1 106 ? -22.599 -18.829 10.985 1.00 78.25 106 ASN A CA 1
ATOM 870 C C . ASN A 1 106 ? -21.604 -19.394 12.012 1.00 78.25 106 ASN A C 1
ATOM 872 O O . ASN A 1 106 ? -22.009 -20.061 12.974 1.00 78.25 106 ASN A O 1
ATOM 876 N N . LEU A 1 107 ? -20.307 -19.137 11.813 1.00 77.44 107 LEU A N 1
ATOM 877 C CA . LEU A 1 107 ? -19.238 -19.547 12.722 1.00 77.44 107 LEU A CA 1
ATOM 878 C C . LEU A 1 107 ? -18.980 -18.518 13.824 1.00 77.44 107 LEU A C 1
ATOM 880 O O . LEU A 1 107 ? -18.369 -18.862 14.834 1.00 77.44 107 LEU A O 1
ATOM 884 N N . ASP A 1 108 ? -19.476 -17.292 13.669 1.00 78.06 108 ASP A N 1
ATOM 885 C CA . ASP A 1 108 ? -19.256 -16.214 14.621 1.00 78.06 108 ASP A CA 1
ATOM 886 C C . ASP A 1 108 ? -20.159 -16.371 15.866 1.00 78.06 108 ASP A C 1
ATOM 888 O O . ASP A 1 108 ? -21.388 -16.265 15.770 1.00 78.06 108 ASP A O 1
ATOM 892 N N . PRO A 1 109 ? -19.589 -16.617 17.062 1.00 76.06 109 PRO A N 1
ATOM 893 C CA . PRO A 1 109 ? -20.363 -16.745 18.293 1.00 76.06 109 PRO A CA 1
ATOM 894 C C . PRO A 1 109 ? -21.062 -15.442 18.713 1.00 76.06 109 PRO A C 1
ATOM 896 O O . PRO A 1 109 ? -22.076 -15.519 19.405 1.00 76.06 109 PRO A O 1
ATOM 899 N N . LEU A 1 110 ? -20.573 -14.268 18.292 1.00 76.44 110 LEU A N 1
ATOM 900 C CA . LEU A 1 110 ? -21.191 -12.965 18.571 1.00 76.44 110 LEU A CA 1
ATOM 901 C C . LEU A 1 110 ? -22.360 -12.663 17.628 1.00 76.44 110 LEU A C 1
ATOM 903 O O . LEU A 1 110 ? -23.275 -11.938 18.005 1.00 76.44 110 LEU A O 1
ATOM 907 N N . SER A 1 111 ? -22.378 -13.275 16.443 1.00 68.00 111 SER A N 1
ATOM 908 C CA . SER A 1 111 ? -23.480 -13.158 15.478 1.00 68.00 111 SER A CA 1
ATOM 909 C C . SER A 1 111 ? -24.708 -14.012 15.844 1.00 68.00 111 SER A C 1
ATOM 911 O O . SER A 1 111 ? -25.741 -13.928 15.185 1.00 68.00 111 SER A O 1
ATOM 913 N N . LYS A 1 112 ? -24.625 -14.840 16.899 1.00 64.31 112 LYS A N 1
ATOM 914 C CA . LYS A 1 112 ? -25.734 -15.687 17.387 1.00 64.31 112 LYS A CA 1
ATOM 915 C C . LYS A 1 112 ? -26.644 -14.992 18.400 1.00 64.31 112 LYS A C 1
ATOM 917 O O . LYS A 1 112 ? -27.606 -15.607 18.864 1.00 64.31 112 LYS A O 1
ATOM 922 N N . VAL A 1 113 ? -26.331 -13.755 18.775 1.00 64.00 113 VAL A N 1
ATOM 923 C CA . VAL A 1 113 ? -27.110 -12.986 19.748 1.00 64.00 113 VAL A CA 1
ATOM 924 C C . VAL A 1 113 ? -28.050 -12.044 18.979 1.00 64.00 113 VAL A C 1
ATOM 926 O O . VAL A 1 113 ? -27.550 -11.296 18.139 1.00 64.00 113 VAL A O 1
ATOM 929 N N . PRO A 1 114 ? -29.380 -12.121 19.187 1.00 57.81 114 PRO A N 1
ATOM 930 C CA . PRO A 1 114 ? -30.356 -11.271 18.501 1.00 57.81 114 PRO A CA 1
ATOM 931 C C . PRO A 1 114 ? -30.300 -9.801 18.931 1.00 57.81 114 PRO A C 1
ATOM 933 O O . PRO A 1 114 ? -29.876 -9.526 20.079 1.00 57.81 114 PRO A O 1
#

InterPro domains:
  IPR011021 Arrestin-like, N-terminal [PF00339] (1-106)
  IPR014752 Arrestin-like, C-terminal domain superfamily [G3DSA:2.60.40.640] (1-109)
  IPR014756 Immunoglobulin E-set [SSF81296] (1-111)
  IPR050357 Arrestin domain-containing protein [PTHR11188] (1-106)

Foldseek 3Di:
DKKKKWKKKKFWDWDDDPPDIDIDIDMGTPDIDMDDQDDDVPDDDDDPPDDDDGDDDDDDDPPGAWWDDDPGMTIWIKMKDWDDDVVDDIDIDIDTDTDDDPDDLVPDPVSPDD